Protein AF-A0A520DAY9-F1 (afdb_monomer_lite)

Structure (mmCIF, N/CA/C/O backbone):
data_AF-A0A520DAY9-F1
#
_entry.id   AF-A0A520DAY9-F1
#
loop_
_atom_site.group_PDB
_atom_site.id
_atom_site.type_symbol
_atom_site.label_atom_id
_atom_site.label_alt_id
_atom_site.label_comp_id
_atom_site.label_asym_id
_atom_site.label_entity_id
_atom_site.label_seq_id
_atom_site.pdbx_PDB_ins_code
_atom_site.Cartn_x
_atom_site.Cartn_y
_atom_site.Cartn_z
_atom_site.occupancy
_atom_site.B_iso_or_equiv
_atom_site.auth_seq_id
_atom_site.auth_comp_id
_atom_site.auth_asym_id
_atom_site.auth_atom_id
_atom_site.pdbx_PDB_model_num
ATOM 1 N N . MET A 1 1 ? -43.415 11.742 58.380 1.00 56.59 1 MET A N 1
ATOM 2 C CA . MET A 1 1 ? -43.672 12.167 56.983 1.00 56.59 1 MET A CA 1
ATOM 3 C C . MET A 1 1 ? -42.405 12.418 56.137 1.00 56.59 1 MET A C 1
ATOM 5 O O . MET A 1 1 ? -42.545 12.892 55.024 1.00 56.59 1 MET A O 1
ATOM 9 N N . MET A 1 2 ? -41.185 12.053 56.580 1.00 57.09 2 MET A N 1
ATOM 10 C CA . MET A 1 2 ? -39.926 12.367 55.855 1.00 57.09 2 MET A CA 1
ATOM 11 C C . MET A 1 2 ? -39.175 11.149 55.272 1.00 57.09 2 MET A C 1
ATOM 13 O O . MET A 1 2 ? -38.139 11.316 54.642 1.00 57.09 2 MET A O 1
ATOM 17 N N . ARG A 1 3 ? -39.676 9.915 55.444 1.00 55.44 3 ARG A N 1
ATOM 18 C CA . ARG A 1 3 ? -38.999 8.689 54.956 1.00 55.44 3 ARG A CA 1
ATOM 19 C C . ARG A 1 3 ? -39.193 8.416 53.460 1.00 55.44 3 ARG A C 1
ATOM 21 O O . ARG A 1 3 ? -38.376 7.724 52.867 1.00 55.44 3 ARG A O 1
ATOM 28 N N . ASN A 1 4 ? -40.224 8.994 52.843 1.00 50.34 4 ASN A N 1
ATOM 29 C CA . ASN A 1 4 ? -40.574 8.701 51.449 1.00 50.34 4 ASN A CA 1
ATOM 30 C C . ASN A 1 4 ? -39.834 9.604 50.445 1.00 50.34 4 ASN A C 1
ATOM 32 O O . ASN A 1 4 ? -39.681 9.220 49.293 1.00 50.34 4 ASN A O 1
ATOM 36 N N . GLY A 1 5 ? -39.328 10.768 50.875 1.00 54.31 5 GLY A N 1
ATOM 37 C CA . GLY A 1 5 ? -38.587 11.689 50.001 1.00 54.31 5 GLY A CA 1
ATOM 38 C C . GLY A 1 5 ? -37.198 11.175 49.610 1.00 54.31 5 GLY A C 1
ATOM 39 O O . GLY A 1 5 ? -36.763 11.377 48.481 1.00 54.31 5 GLY A O 1
ATOM 40 N N . LEU A 1 6 ? -36.532 10.443 50.511 1.00 57.25 6 LEU A N 1
ATOM 41 C CA . LEU A 1 6 ? -35.186 9.907 50.274 1.00 57.25 6 LEU A CA 1
ATOM 42 C C . LEU A 1 6 ? -35.190 8.729 49.280 1.00 57.25 6 LEU A C 1
ATOM 44 O O . LEU A 1 6 ? -34.290 8.609 48.454 1.00 57.25 6 LEU A O 1
ATOM 48 N N . ALA A 1 7 ? -36.243 7.903 49.306 1.00 57.09 7 ALA A N 1
ATOM 49 C CA . ALA A 1 7 ? -36.422 6.784 48.376 1.00 57.09 7 ALA A CA 1
ATOM 50 C C . ALA A 1 7 ? -36.721 7.252 46.939 1.00 57.09 7 ALA A C 1
ATOM 52 O O . ALA A 1 7 ? -36.239 6.653 45.979 1.00 57.09 7 ALA A O 1
ATOM 53 N N . ILE A 1 8 ? -37.463 8.355 46.788 1.00 60.19 8 ILE A N 1
ATOM 54 C CA . ILE A 1 8 ? -37.749 8.968 45.481 1.00 60.19 8 ILE A CA 1
ATOM 55 C C . ILE A 1 8 ? -36.471 9.585 44.885 1.00 60.19 8 ILE A C 1
ATOM 57 O O . ILE A 1 8 ? -36.227 9.449 43.687 1.00 60.19 8 ILE A O 1
ATOM 61 N N . LEU A 1 9 ? -35.611 10.183 45.720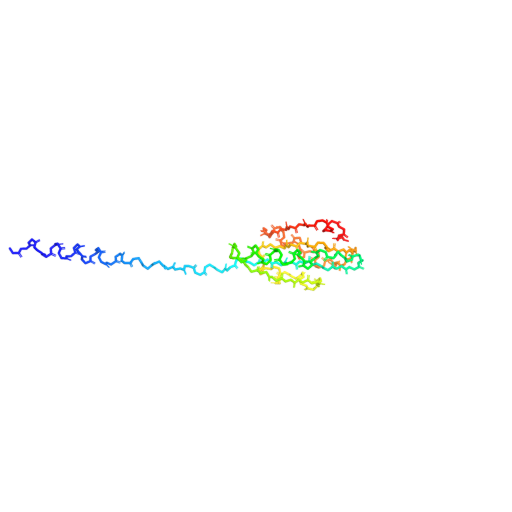 1.00 56.66 9 LEU A N 1
ATOM 62 C CA . LEU A 1 9 ? -34.334 10.763 45.289 1.00 56.66 9 LEU A CA 1
ATOM 63 C C . LEU A 1 9 ? -33.322 9.694 44.823 1.00 56.66 9 LEU A C 1
ATOM 65 O O . LEU A 1 9 ? -32.656 9.884 43.807 1.00 56.66 9 LEU A O 1
ATOM 69 N N . MET A 1 10 ? -33.249 8.542 45.508 1.00 58.78 10 MET A N 1
ATOM 70 C CA . MET A 1 10 ? -32.422 7.401 45.071 1.00 58.78 10 MET A CA 1
ATOM 71 C C . MET A 1 10 ? -32.966 6.737 43.796 1.00 58.78 10 MET A C 1
ATOM 73 O O . MET A 1 10 ? -32.180 6.359 42.929 1.00 58.78 10 MET A O 1
ATOM 77 N N . GLY A 1 11 ? -34.292 6.641 43.640 1.00 58.03 11 GLY A N 1
ATOM 78 C CA . GLY A 1 11 ? -34.923 6.114 42.423 1.00 58.03 11 GLY A CA 1
ATOM 79 C C . GLY A 1 11 ? -34.667 6.978 41.182 1.00 58.03 11 GLY A C 1
ATOM 80 O O . GLY A 1 11 ? -34.429 6.446 40.100 1.00 58.03 11 GLY A O 1
ATOM 81 N N . LEU A 1 12 ? -34.629 8.306 41.343 1.00 57.06 12 LEU A N 1
ATOM 82 C CA . LEU A 1 12 ? -34.302 9.251 40.267 1.00 57.06 12 LEU A CA 1
ATOM 83 C C . LEU A 1 12 ? -32.815 9.220 39.866 1.00 57.06 12 LEU A C 1
ATOM 85 O O . LEU A 1 12 ? -32.516 9.339 38.680 1.00 57.06 12 LEU A O 1
ATOM 89 N N . MET A 1 13 ? -31.884 8.987 40.804 1.00 58.03 13 MET A N 1
ATOM 90 C CA . MET A 1 13 ? -30.458 8.779 40.477 1.00 58.03 13 MET A CA 1
ATOM 91 C C . MET A 1 13 ? -30.195 7.444 39.758 1.00 58.03 13 MET A C 1
ATOM 93 O O . MET A 1 13 ? -29.283 7.357 38.937 1.00 58.03 13 MET A O 1
ATOM 97 N N . LEU A 1 14 ? -31.002 6.411 40.019 1.00 55.31 14 LEU A N 1
ATOM 98 C CA . LEU A 1 14 ? -30.923 5.124 39.316 1.00 55.31 14 LEU A CA 1
ATOM 99 C C . LEU A 1 14 ? -31.439 5.205 37.871 1.00 55.31 14 LEU A C 1
ATOM 101 O O . LEU A 1 14 ? -30.893 4.538 36.997 1.00 55.31 14 LEU A O 1
ATOM 105 N N . LEU A 1 15 ? -32.419 6.070 37.592 1.00 54.34 15 LEU A N 1
ATOM 106 C CA . LEU A 1 15 ? -32.946 6.294 36.238 1.00 54.34 15 LEU A CA 1
ATOM 107 C C . LEU A 1 15 ? -32.050 7.188 35.362 1.00 54.34 15 LEU A C 1
ATOM 109 O O . LEU A 1 15 ? -32.210 7.197 34.144 1.00 54.34 15 LEU A O 1
ATOM 113 N N . PHE A 1 16 ? -31.082 7.899 35.950 1.00 54.88 16 PHE A N 1
ATOM 114 C CA . PHE A 1 16 ? -30.109 8.714 35.207 1.00 54.88 16 PHE A CA 1
ATOM 115 C C . PHE A 1 16 ? -28.893 7.914 34.699 1.00 54.88 16 PHE A C 1
ATOM 117 O O . PHE A 1 16 ? -28.093 8.436 33.931 1.00 54.88 16 PHE A O 1
ATOM 124 N N . ASN A 1 17 ? -28.775 6.634 35.077 1.00 50.25 17 ASN A N 1
ATOM 125 C CA . ASN A 1 17 ? -27.809 5.684 34.509 1.00 50.25 17 ASN A CA 1
ATOM 126 C C . ASN A 1 17 ? -28.393 4.923 33.306 1.00 50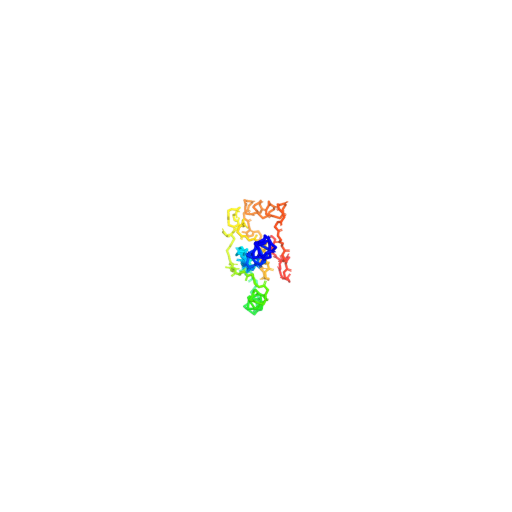.25 17 ASN A C 1
ATOM 128 O O . ASN A 1 17 ? -28.025 3.777 33.050 1.00 50.25 17 ASN A O 1
ATOM 132 N N . LEU A 1 18 ? -29.329 5.533 32.568 1.00 53.12 18 LEU A N 1
ATOM 133 C CA . LEU A 1 18 ? -29.717 5.018 31.262 1.00 53.12 18 LEU A CA 1
ATOM 134 C C . LEU A 1 18 ? -28.519 5.223 30.333 1.00 53.12 18 LEU A C 1
ATOM 136 O O . LEU A 1 18 ? -28.300 6.319 29.822 1.00 53.12 18 LEU A O 1
ATOM 140 N N . SER A 1 19 ? -27.709 4.171 30.216 1.00 61.12 19 SER A N 1
ATOM 141 C CA . SER A 1 19 ? -26.492 4.095 29.423 1.00 61.12 19 SER A CA 1
ATOM 142 C C . SER A 1 19 ? -26.681 4.758 28.065 1.00 61.12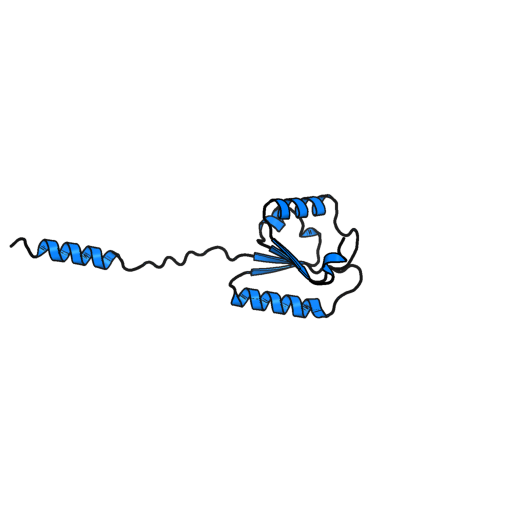 19 SER A C 1
ATOM 144 O O . SER A 1 19 ? -27.239 4.176 27.133 1.00 61.12 19 SER A O 1
ATOM 146 N N . ILE A 1 20 ? -26.165 5.979 27.936 1.00 57.56 20 ILE A N 1
ATOM 147 C CA . ILE A 1 20 ? -25.736 6.478 26.643 1.00 57.56 20 ILE A CA 1
ATOM 148 C C . ILE A 1 20 ? -24.487 5.662 26.335 1.00 57.56 20 ILE A C 1
ATOM 150 O O . ILE A 1 20 ? -23.379 6.024 26.725 1.00 57.56 20 ILE A O 1
ATOM 154 N N . GLU A 1 21 ? -24.678 4.522 25.674 1.00 57.09 21 GLU A N 1
ATOM 155 C CA . GLU A 1 21 ? -23.608 3.855 24.947 1.00 57.09 21 GLU A CA 1
ATOM 156 C C . GLU A 1 21 ? -23.231 4.820 23.817 1.00 57.09 21 GLU A C 1
ATOM 158 O O . GLU A 1 21 ? -23.747 4.759 22.697 1.00 57.09 21 GLU A O 1
ATOM 163 N N . ALA A 1 22 ? -22.414 5.821 24.143 1.00 59.81 22 ALA A N 1
ATOM 164 C CA . ALA A 1 22 ? -21.820 6.692 23.159 1.00 59.81 22 ALA A CA 1
ATOM 165 C C . ALA A 1 22 ? -20.974 5.772 22.287 1.00 59.81 22 ALA A C 1
ATOM 167 O O . ALA A 1 22 ? -19.885 5.351 22.676 1.00 59.81 22 ALA A O 1
ATOM 168 N N . LYS A 1 23 ? -21.518 5.392 21.127 1.00 52.72 23 LYS A N 1
ATOM 169 C CA . LYS A 1 23 ? -20.784 4.685 20.090 1.00 52.72 23 LYS A CA 1
ATOM 170 C C . LYS A 1 23 ? -19.710 5.652 19.617 1.00 52.72 23 LYS A C 1
ATOM 172 O O . LYS A 1 23 ? -19.928 6.410 18.678 1.00 52.72 23 LYS A O 1
ATOM 177 N N . GLU A 1 24 ? -18.590 5.659 20.332 1.00 58.31 24 GLU A N 1
ATOM 178 C CA . GLU A 1 24 ? -17.349 6.325 19.974 1.00 58.31 24 GLU A CA 1
ATOM 179 C C . GLU A 1 24 ? -17.110 5.995 18.504 1.00 58.31 24 GLU A C 1
ATOM 181 O O . GLU A 1 24 ? -16.790 4.858 18.139 1.00 58.31 24 GLU A O 1
ATOM 186 N N . THR A 1 25 ? -17.349 6.968 17.627 1.00 56.97 25 THR A N 1
ATOM 187 C CA . THR A 1 25 ? -17.026 6.851 16.212 1.00 56.97 25 THR A CA 1
ATOM 188 C C . THR A 1 25 ? -15.516 6.970 16.102 1.00 56.97 25 THR A C 1
ATOM 190 O O . THR A 1 25 ? -14.993 7.969 15.608 1.00 56.97 25 THR A O 1
ATOM 193 N N . ARG A 1 26 ? -14.789 5.964 16.605 1.00 64.00 26 ARG A N 1
ATOM 194 C CA . ARG A 1 26 ? -13.364 5.840 16.341 1.00 64.00 26 ARG A CA 1
ATOM 195 C C . ARG A 1 26 ? -13.219 5.796 14.833 1.00 64.00 26 ARG A C 1
ATOM 197 O O . ARG A 1 26 ? -13.785 4.922 14.173 1.00 64.00 26 ARG A O 1
ATOM 204 N N . LYS A 1 27 ? -12.502 6.784 14.295 1.00 72.38 27 LYS A N 1
ATOM 205 C CA . LYS A 1 27 ? -12.169 6.852 12.876 1.00 72.38 27 LYS A CA 1
ATOM 206 C C . LYS A 1 27 ? -11.616 5.487 12.468 1.00 72.38 27 LYS A C 1
ATOM 208 O O . LYS A 1 27 ? -10.690 4.989 13.114 1.00 72.38 27 LYS A O 1
ATOM 213 N N . LYS A 1 28 ? -12.227 4.859 11.459 1.00 81.94 28 LYS A N 1
ATOM 214 C CA . LYS A 1 28 ? -11.805 3.529 11.013 1.00 81.94 28 LYS A CA 1
ATOM 215 C C . LYS A 1 28 ? -10.329 3.590 10.633 1.00 81.94 28 LYS A C 1
ATOM 217 O O . LYS A 1 28 ? -9.880 4.559 10.017 1.00 81.94 28 LYS A O 1
ATOM 222 N N . SER A 1 29 ? -9.571 2.569 11.027 1.00 92.00 29 SER A N 1
ATOM 223 C CA . SER A 1 29 ? -8.190 2.443 10.560 1.00 92.00 29 SER A CA 1
ATOM 224 C C . SER A 1 29 ? -8.204 2.318 9.040 1.00 92.00 29 SER A C 1
ATOM 226 O O . SER A 1 29 ? -9.097 1.679 8.492 1.00 92.00 29 SER A O 1
ATOM 228 N N . LYS A 1 30 ? -7.241 2.933 8.357 1.00 97.62 30 LYS A N 1
ATOM 229 C CA . LYS A 1 30 ? -7.142 2.890 6.895 1.00 97.62 30 LYS A CA 1
ATOM 230 C C . LYS A 1 30 ? -5.821 2.270 6.477 1.00 97.62 30 LYS A C 1
ATOM 232 O O . LYS A 1 30 ? -4.794 2.562 7.092 1.00 97.62 30 LYS A O 1
ATOM 237 N N . VAL A 1 31 ? -5.835 1.443 5.440 1.00 98.56 31 VAL A N 1
ATOM 238 C CA . VAL A 1 31 ? -4.629 0.856 4.844 1.00 98.56 31 VAL A CA 1
ATOM 239 C C . VAL A 1 31 ? -4.499 1.256 3.380 1.00 98.56 31 VAL A C 1
ATOM 241 O O . VAL A 1 31 ? -5.505 1.471 2.701 1.00 98.56 31 VAL A O 1
ATOM 244 N N . LEU A 1 32 ? -3.259 1.349 2.901 1.00 98.81 32 LEU A N 1
ATOM 245 C CA . LEU A 1 32 ? -2.950 1.551 1.486 1.00 98.81 32 LEU A CA 1
ATOM 246 C C . LEU A 1 32 ? -2.362 0.265 0.915 1.00 98.81 32 LEU A C 1
ATOM 248 O O . LEU A 1 32 ? -1.277 -0.144 1.321 1.00 98.81 32 LEU A O 1
ATOM 252 N N . VAL A 1 33 ? -3.049 -0.349 -0.043 1.00 98.81 33 VAL A N 1
ATOM 253 C CA . VAL A 1 33 ? -2.518 -1.468 -0.827 1.00 98.81 33 VAL A CA 1
ATOM 254 C C . VAL A 1 33 ? -1.798 -0.906 -2.045 1.00 98.81 33 VAL A C 1
ATOM 256 O O . VAL A 1 33 ? -2.415 -0.285 -2.908 1.00 98.81 33 VAL A O 1
ATOM 259 N N . PHE A 1 34 ? -0.491 -1.116 -2.109 1.00 98.56 34 PHE A N 1
ATOM 260 C CA . PHE A 1 34 ? 0.361 -0.701 -3.208 1.00 98.56 34 PHE A CA 1
ATOM 261 C C . PHE A 1 34 ? 0.755 -1.904 -4.070 1.00 98.56 34 PHE A C 1
ATOM 263 O O . PHE A 1 34 ? 1.278 -2.889 -3.547 1.00 98.56 34 PHE A O 1
ATOM 270 N N . SER A 1 35 ? 0.504 -1.826 -5.378 1.00 98.38 35 SER A N 1
ATOM 271 C CA . SER A 1 35 ? 0.704 -2.949 -6.310 1.00 98.38 35 SER A CA 1
ATOM 272 C C . SER A 1 35 ? 1.265 -2.531 -7.673 1.00 98.38 35 SER A C 1
ATOM 274 O O . SER A 1 35 ? 0.975 -3.173 -8.681 1.00 98.38 35 SER A O 1
ATOM 276 N N . LEU A 1 36 ? 2.047 -1.444 -7.733 1.00 97.56 36 LEU A N 1
ATOM 277 C CA . LEU A 1 36 ? 2.703 -1.033 -8.978 1.00 97.56 36 LEU A CA 1
ATOM 278 C C . LEU A 1 36 ? 3.669 -2.116 -9.463 1.00 97.56 36 LEU A C 1
ATOM 280 O O . LEU A 1 36 ? 4.524 -2.584 -8.716 1.00 97.56 36 LEU A O 1
ATOM 284 N N . THR A 1 37 ? 3.588 -2.436 -10.746 1.00 96.88 37 THR A N 1
ATOM 285 C CA . THR A 1 37 ? 4.524 -3.328 -11.426 1.00 96.88 37 THR A CA 1
ATOM 286 C C . THR A 1 37 ? 5.118 -2.624 -12.637 1.00 96.88 37 THR A C 1
ATOM 288 O O . THR A 1 37 ? 4.370 -2.206 -13.521 1.00 96.88 37 THR A O 1
ATOM 291 N N . THR A 1 38 ? 6.441 -2.518 -12.714 1.00 94.25 38 THR A N 1
ATOM 292 C CA . THR A 1 38 ? 7.159 -2.045 -13.911 1.00 94.25 38 THR A CA 1
ATOM 293 C C . THR A 1 38 ? 7.829 -3.185 -14.684 1.00 94.25 38 THR A C 1
ATOM 295 O O . THR A 1 38 ? 8.392 -2.948 -15.750 1.00 94.25 38 THR A O 1
ATOM 298 N N . SER A 1 39 ? 7.738 -4.425 -14.185 1.00 88.62 39 SER A N 1
ATOM 299 C CA . SER A 1 39 ? 8.194 -5.638 -14.870 1.00 88.62 39 SER A CA 1
ATOM 300 C C . SER A 1 39 ? 7.083 -6.698 -14.950 1.00 88.62 39 SER A C 1
ATOM 302 O O . SER A 1 39 ? 6.163 -6.573 -15.756 1.00 88.62 39 SER A O 1
ATOM 304 N N . PHE A 1 40 ? 7.139 -7.754 -14.136 1.00 93.44 40 PHE A N 1
ATOM 305 C CA . PHE A 1 40 ? 6.173 -8.848 -14.168 1.00 93.44 40 PHE A CA 1
ATOM 306 C C . PHE A 1 40 ? 4.892 -8.499 -13.400 1.00 93.44 40 PHE A C 1
ATOM 308 O O . PHE A 1 40 ? 4.943 -8.091 -12.236 1.00 93.44 40 PHE A O 1
ATOM 315 N N . ARG A 1 41 ? 3.730 -8.721 -14.032 1.00 97.19 41 ARG A N 1
ATOM 316 C CA . ARG A 1 41 ? 2.414 -8.539 -13.408 1.00 97.19 41 ARG A CA 1
ATOM 317 C C . ARG A 1 41 ? 1.857 -9.867 -12.907 1.00 97.19 41 ARG A C 1
ATOM 319 O O . ARG A 1 41 ? 1.389 -10.701 -13.681 1.00 97.19 41 ARG A O 1
ATOM 326 N N . HIS A 1 42 ? 1.813 -10.016 -11.589 1.00 97.38 42 HIS A N 1
ATOM 327 C CA . HIS A 1 42 ? 1.177 -11.158 -10.942 1.00 97.38 42 HIS A CA 1
ATOM 328 C C . HIS A 1 42 ? -0.342 -11.131 -11.169 1.00 97.38 42 HIS A C 1
ATOM 330 O O . HIS A 1 42 ? -1.007 -10.145 -10.841 1.00 97.38 42 HIS A O 1
ATOM 336 N N . LYS A 1 43 ? -0.914 -12.225 -11.694 1.00 97.44 43 LYS A N 1
ATOM 337 C CA . LYS A 1 43 ? -2.374 -12.352 -11.902 1.00 97.44 43 LYS A CA 1
ATOM 338 C C . LYS A 1 43 ? -3.162 -12.268 -10.586 1.00 97.44 43 LYS A C 1
ATOM 340 O O . LYS A 1 43 ? -4.273 -11.755 -10.572 1.00 97.44 43 LYS A O 1
ATOM 345 N N . SER A 1 44 ? -2.544 -12.689 -9.481 1.00 98.12 44 SER A N 1
ATOM 346 C CA . SER A 1 44 ? -3.139 -12.753 -8.142 1.00 98.12 44 SER A CA 1
ATOM 347 C C . SER A 1 44 ? -3.359 -11.402 -7.455 1.00 98.12 44 SER A C 1
ATOM 349 O O . SER A 1 44 ? -3.982 -11.370 -6.401 1.00 98.12 44 SER A O 1
ATOM 351 N N . ILE A 1 45 ? -2.873 -10.276 -7.994 1.00 98.44 45 ILE A N 1
ATOM 352 C CA . ILE A 1 45 ? -3.043 -8.966 -7.330 1.00 98.44 45 ILE A CA 1
ATOM 353 C C . ILE A 1 45 ? -4.524 -8.600 -7.182 1.00 98.44 45 ILE A C 1
ATOM 355 O O . ILE A 1 45 ? -4.917 -8.119 -6.125 1.00 98.44 45 ILE A O 1
ATOM 359 N N . ASN A 1 46 ? -5.360 -8.853 -8.196 1.00 98.31 46 ASN A N 1
ATOM 360 C CA . ASN A 1 46 ? -6.787 -8.520 -8.108 1.00 98.31 46 ASN A CA 1
ATOM 361 C C . ASN A 1 46 ? -7.480 -9.357 -7.021 1.00 98.31 46 ASN A C 1
ATOM 363 O O . ASN A 1 46 ? -8.219 -8.809 -6.202 1.00 98.31 46 ASN A O 1
ATOM 367 N N . ASP A 1 47 ? -7.166 -10.652 -6.959 1.00 98.62 47 ASP A N 1
ATOM 368 C CA . ASP A 1 47 ? -7.683 -11.559 -5.930 1.00 98.62 47 ASP A CA 1
ATOM 369 C C . ASP A 1 47 ? -7.166 -11.182 -4.534 1.00 98.62 47 ASP A C 1
ATOM 371 O O . ASP A 1 47 ? -7.913 -11.212 -3.558 1.00 98.62 47 ASP A O 1
ATOM 375 N N . GLY A 1 48 ? -5.906 -10.751 -4.435 1.00 98.62 48 GLY A N 1
ATOM 376 C CA . GLY A 1 48 ? -5.308 -10.252 -3.200 1.00 98.62 48 GLY A CA 1
ATOM 377 C C . GLY A 1 48 ? -5.980 -8.971 -2.700 1.00 98.62 48 GLY A C 1
ATOM 378 O O . GLY A 1 48 ? -6.317 -8.879 -1.521 1.00 98.62 48 GLY A O 1
ATOM 379 N N . ILE A 1 49 ? -6.256 -8.005 -3.584 1.00 98.75 49 ILE A N 1
ATOM 380 C CA . ILE A 1 49 ? -7.018 -6.792 -3.240 1.00 98.75 49 ILE A CA 1
ATOM 381 C C . ILE A 1 49 ? -8.421 -7.170 -2.755 1.00 98.75 49 ILE A C 1
ATOM 383 O O . ILE A 1 49 ? -8.885 -6.632 -1.747 1.00 98.75 49 ILE A O 1
ATOM 387 N N . TYR A 1 50 ? -9.094 -8.095 -3.444 1.00 98.62 50 TYR A N 1
ATOM 388 C CA . TYR A 1 50 ? -10.408 -8.586 -3.032 1.00 98.62 50 TYR A CA 1
ATOM 389 C C . TYR A 1 50 ? -10.362 -9.220 -1.634 1.00 98.62 50 TYR A C 1
ATOM 391 O O . TYR A 1 50 ? -11.166 -8.863 -0.771 1.00 98.62 50 TYR A O 1
ATOM 399 N N . ALA A 1 51 ? -9.383 -10.088 -1.373 1.00 98.69 51 ALA A N 1
ATOM 400 C CA . ALA A 1 51 ? -9.197 -10.718 -0.071 1.00 98.69 51 ALA A CA 1
ATOM 401 C C . ALA A 1 51 ? -8.945 -9.683 1.041 1.00 98.69 51 ALA A C 1
ATOM 403 O O . ALA A 1 51 ? -9.579 -9.745 2.093 1.00 98.69 51 ALA A O 1
ATOM 404 N N . ILE A 1 52 ? -8.091 -8.683 0.797 1.00 98.69 52 ILE A N 1
ATOM 405 C CA . ILE A 1 52 ? -7.815 -7.606 1.762 1.00 98.69 52 ILE A CA 1
ATOM 406 C C . ILE A 1 52 ? -9.076 -6.773 2.035 1.00 98.69 52 ILE A C 1
ATOM 408 O O . ILE A 1 52 ? -9.357 -6.453 3.187 1.00 98.69 52 ILE A O 1
ATOM 412 N N . ARG A 1 53 ? -9.880 -6.452 1.013 1.00 98.62 53 ARG A N 1
ATOM 413 C CA . ARG A 1 53 ? -11.161 -5.739 1.187 1.00 98.62 53 ARG A CA 1
ATOM 414 C C . ARG A 1 53 ? -12.189 -6.551 1.974 1.00 98.62 53 ARG A C 1
ATOM 416 O O . ARG A 1 53 ? -12.938 -5.982 2.770 1.00 98.62 53 ARG A O 1
ATOM 423 N N . LYS A 1 54 ? -12.219 -7.872 1.783 1.00 98.56 54 LYS A N 1
ATOM 424 C CA . LYS A 1 54 ? -13.053 -8.770 2.587 1.00 98.56 54 LYS A CA 1
ATOM 425 C C . LYS A 1 54 ? -12.634 -8.721 4.061 1.00 98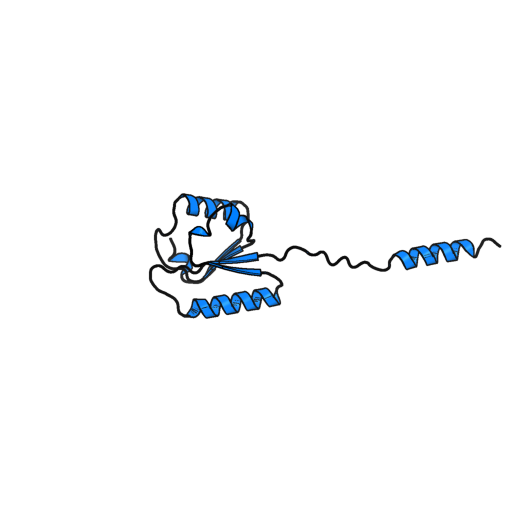.56 54 LYS A C 1
ATOM 427 O O . LYS A 1 54 ? -13.474 -8.430 4.909 1.00 98.56 54 LYS A O 1
ATOM 432 N N . LEU A 1 55 ? -11.336 -8.863 4.344 1.00 97.94 55 LEU A N 1
ATOM 433 C CA . LEU A 1 55 ? -10.789 -8.709 5.699 1.00 97.94 55 LEU A CA 1
ATOM 434 C C . LEU A 1 55 ? -11.115 -7.334 6.297 1.00 97.94 55 LEU A C 1
ATOM 436 O O . LEU A 1 55 ? -11.443 -7.243 7.477 1.00 97.94 55 LEU A O 1
ATOM 440 N N . ALA A 1 56 ? -11.071 -6.275 5.488 1.00 97.31 56 ALA A N 1
ATOM 441 C CA . ALA A 1 56 ? -11.405 -4.915 5.905 1.00 97.31 56 ALA A CA 1
ATOM 442 C C . ALA A 1 56 ? -12.843 -4.778 6.395 1.00 97.31 56 ALA A C 1
ATOM 444 O O . ALA A 1 56 ? -13.103 -4.143 7.417 1.00 97.31 56 ALA A O 1
ATOM 445 N N . THR A 1 57 ? -13.766 -5.430 5.693 1.00 96.19 57 THR A N 1
ATOM 446 C CA . THR A 1 57 ? -15.183 -5.457 6.051 1.00 96.19 57 THR A CA 1
ATOM 447 C C . THR A 1 57 ? -15.397 -6.236 7.349 1.00 96.19 57 THR A C 1
ATOM 449 O O . THR A 1 57 ? -16.076 -5.748 8.248 1.00 96.19 57 THR A O 1
ATOM 452 N N . GLU A 1 58 ? -14.766 -7.405 7.478 1.00 97.56 58 GLU A N 1
ATOM 453 C CA . GLU A 1 58 ? -14.858 -8.272 8.662 1.00 97.56 58 GLU A CA 1
ATOM 454 C C . GLU A 1 58 ? -14.227 -7.639 9.916 1.00 97.56 58 GLU A C 1
ATOM 456 O O . GLU A 1 58 ? -14.698 -7.871 11.025 1.00 97.56 58 GLU A O 1
ATOM 461 N N . ASN A 1 59 ? -13.197 -6.802 9.747 1.00 95.81 59 ASN A N 1
ATOM 462 C CA . ASN A 1 59 ? -12.410 -6.223 10.844 1.00 95.81 59 ASN A CA 1
ATOM 463 C C . ASN A 1 59 ? -12.559 -4.694 10.979 1.00 95.81 59 ASN A C 1
ATOM 465 O O . ASN A 1 59 ? -11.797 -4.052 11.701 1.00 95.81 59 ASN A O 1
ATOM 469 N N . ASN A 1 60 ? -13.546 -4.098 10.304 1.00 94.75 60 ASN A N 1
ATOM 470 C CA . ASN A 1 60 ? -13.904 -2.679 10.394 1.00 94.75 60 ASN A CA 1
ATOM 471 C C . ASN A 1 60 ? -12.750 -1.685 10.107 1.00 94.75 60 ASN A C 1
ATOM 473 O O . ASN A 1 60 ? -12.568 -0.696 10.826 1.00 94.75 60 ASN A O 1
ATOM 477 N N . PHE A 1 61 ? -12.004 -1.913 9.025 1.00 96.88 61 PHE A N 1
ATOM 478 C CA . PHE A 1 61 ? -11.024 -0.963 8.488 1.00 96.88 61 PHE A CA 1
ATOM 479 C C . PHE A 1 61 ? -11.327 -0.601 7.025 1.00 96.88 61 PHE A C 1
ATOM 481 O O . PHE A 1 61 ? -12.175 -1.206 6.375 1.00 96.88 61 PHE A O 1
ATOM 488 N N . GLU A 1 62 ? -10.673 0.437 6.517 1.00 98.12 62 GLU A N 1
ATOM 489 C CA . GLU A 1 62 ? -10.832 0.946 5.153 1.00 98.12 62 GLU A CA 1
ATOM 490 C C . GLU A 1 62 ? -9.604 0.621 4.297 1.00 98.12 62 GLU A C 1
ATOM 492 O O . GLU A 1 62 ? -8.482 0.572 4.801 1.00 98.12 62 GLU A O 1
ATOM 497 N N . VAL A 1 63 ? -9.809 0.433 2.991 1.00 98.56 63 VAL A N 1
ATOM 498 C CA . VAL A 1 63 ? -8.752 0.066 2.038 1.00 98.56 63 VAL A CA 1
ATOM 499 C C . VAL A 1 63 ? -8.753 1.039 0.871 1.00 98.56 63 VAL A C 1
ATOM 501 O O . VAL A 1 63 ? -9.716 1.075 0.107 1.00 98.56 63 VAL A O 1
ATOM 504 N N . ASP A 1 64 ? -7.636 1.735 0.685 1.00 98.69 64 ASP A N 1
ATOM 505 C CA . ASP A 1 64 ? -7.308 2.374 -0.587 1.00 98.69 64 ASP A CA 1
ATOM 506 C C . ASP A 1 64 ? -6.313 1.501 -1.357 1.00 98.69 64 ASP A C 1
ATOM 508 O O . ASP A 1 64 ? -5.538 0.742 -0.773 1.00 98.69 64 ASP A O 1
ATOM 512 N N . THR A 1 65 ? -6.321 1.617 -2.682 1.00 98.75 65 THR A N 1
ATOM 513 C CA . THR A 1 65 ? -5.381 0.926 -3.572 1.00 98.75 65 THR A CA 1
ATOM 514 C C . THR A 1 65 ? -4.639 1.947 -4.420 1.00 98.75 65 THR A C 1
ATOM 516 O O . THR A 1 65 ? -5.255 2.901 -4.896 1.00 98.75 65 THR A O 1
ATOM 519 N N . SER A 1 66 ? -3.349 1.740 -4.659 1.00 98.50 66 SER A N 1
ATOM 520 C CA . SER A 1 66 ? -2.554 2.578 -5.553 1.00 98.50 66 SER A CA 1
ATOM 521 C C . SER A 1 66 ? -1.549 1.747 -6.340 1.00 98.50 66 SER A C 1
ATOM 523 O O . SER A 1 66 ? -0.900 0.850 -5.811 1.00 98.50 66 SER A O 1
ATOM 525 N N . GLU A 1 67 ? -1.376 2.099 -7.606 1.00 98.06 67 GLU A N 1
ATOM 526 C CA . GLU A 1 67 ? -0.280 1.622 -8.450 1.00 98.06 67 GLU A CA 1
ATOM 527 C C . GLU A 1 67 ? 0.653 2.794 -8.811 1.00 98.06 67 GLU A C 1
ATOM 529 O O . GLU A 1 67 ? 1.320 2.771 -9.833 1.00 98.06 67 GLU A O 1
ATOM 534 N N . SER A 1 68 ? 0.706 3.857 -7.996 1.00 97.56 68 SER A N 1
ATOM 535 C CA . SER A 1 68 ? 1.524 5.043 -8.276 1.00 97.56 68 SER A CA 1
ATOM 536 C C . SER A 1 68 ? 2.435 5.416 -7.113 1.00 97.56 68 SER A C 1
ATOM 538 O O . SER A 1 68 ? 1.980 5.646 -5.988 1.00 97.56 68 SER A O 1
ATOM 540 N N . VAL A 1 69 ? 3.730 5.581 -7.402 1.00 96.88 69 VAL A N 1
ATOM 541 C CA . VAL A 1 69 ? 4.713 6.084 -6.427 1.00 96.88 69 VAL A CA 1
ATOM 542 C C . VAL A 1 69 ? 4.414 7.515 -5.966 1.00 96.88 69 VAL A C 1
ATOM 544 O O . VAL A 1 69 ? 4.850 7.914 -4.890 1.00 96.88 69 VAL A O 1
ATOM 547 N N . ALA A 1 70 ? 3.589 8.275 -6.699 1.00 97.56 70 ALA A N 1
ATOM 548 C CA . ALA A 1 70 ? 3.123 9.596 -6.268 1.00 97.56 70 ALA A CA 1
ATOM 549 C C . ALA A 1 70 ? 2.300 9.549 -4.965 1.00 97.56 70 ALA A C 1
ATOM 551 O O . ALA A 1 70 ? 2.130 10.568 -4.306 1.00 97.56 70 ALA A O 1
ATOM 552 N N . SER A 1 71 ? 1.820 8.368 -4.556 1.00 97.94 71 SER A N 1
ATOM 553 C CA . SER A 1 71 ? 1.175 8.173 -3.251 1.00 97.94 71 SER A CA 1
ATOM 554 C C . SER A 1 71 ? 2.142 8.253 -2.060 1.00 97.94 71 SER A C 1
ATOM 556 O O . SER A 1 71 ? 1.677 8.374 -0.927 1.00 97.94 71 SER A O 1
ATOM 558 N N . PHE A 1 72 ? 3.458 8.197 -2.281 1.00 97.94 72 PHE A N 1
ATOM 559 C CA . PHE A 1 72 ? 4.477 8.168 -1.227 1.00 97.94 72 PHE A CA 1
ATOM 560 C C . PHE A 1 72 ? 4.970 9.574 -0.872 1.00 97.94 72 PHE A C 1
ATOM 562 O O . PHE A 1 72 ? 6.159 9.877 -0.948 1.00 97.94 72 PHE A O 1
ATOM 569 N N . THR A 1 73 ? 4.030 10.430 -0.471 1.00 98.38 73 THR A N 1
ATOM 570 C CA . THR A 1 73 ? 4.318 11.709 0.192 1.00 98.38 73 THR A CA 1
ATOM 571 C C . THR A 1 73 ? 3.973 11.611 1.671 1.00 98.38 73 THR A C 1
ATOM 573 O O . THR A 1 73 ? 3.071 10.863 2.057 1.00 98.38 73 THR A O 1
ATOM 576 N N . LYS A 1 74 ? 4.649 12.391 2.513 1.00 97.88 74 LYS A N 1
ATOM 577 C CA . LYS A 1 74 ? 4.392 12.437 3.957 1.00 97.88 74 LYS A CA 1
ATOM 578 C C . LYS A 1 74 ? 2.917 12.694 4.282 1.00 97.88 74 LYS A C 1
ATOM 580 O O . LYS A 1 74 ? 2.328 11.995 5.106 1.00 97.88 74 LYS A O 1
ATOM 585 N N . GLU A 1 75 ? 2.304 13.653 3.594 1.00 98.06 75 GLU A N 1
ATOM 586 C CA . GLU A 1 75 ? 0.909 14.051 3.790 1.00 98.06 75 GLU A CA 1
ATOM 587 C C . GLU A 1 75 ? -0.035 12.901 3.454 1.00 98.06 75 GLU A C 1
ATOM 589 O O . GLU A 1 75 ? -0.978 12.628 4.198 1.00 98.06 75 GLU A O 1
ATOM 594 N N . ASN A 1 76 ? 0.216 12.191 2.352 1.00 98.44 76 ASN A N 1
ATOM 595 C CA . ASN A 1 76 ? -0.638 11.084 1.966 1.00 98.44 76 ASN A CA 1
ATOM 596 C C . ASN A 1 76 ? -0.445 9.866 2.878 1.00 98.44 76 ASN A C 1
ATOM 598 O O . ASN A 1 76 ? -1.437 9.301 3.334 1.00 98.44 76 ASN A O 1
ATOM 602 N N . LEU A 1 77 ? 0.801 9.500 3.198 1.00 98.44 77 LEU A N 1
ATOM 603 C CA . LEU A 1 77 ? 1.104 8.355 4.062 1.00 98.44 77 LEU A CA 1
ATOM 604 C C . LEU A 1 77 ? 0.550 8.528 5.487 1.00 98.44 77 LEU A C 1
ATOM 606 O O . LEU A 1 77 ? 0.119 7.547 6.088 1.00 98.44 77 LEU A O 1
ATOM 610 N N . SER A 1 78 ? 0.454 9.765 5.993 1.00 97.19 78 SER A N 1
ATOM 611 C CA . SER A 1 78 ? -0.124 10.074 7.315 1.00 97.19 78 SER A CA 1
ATOM 612 C C . SER A 1 78 ? -1.582 9.621 7.502 1.00 97.19 78 SER A C 1
ATOM 614 O O . SER A 1 78 ? -2.057 9.490 8.630 1.00 97.19 78 SER A O 1
ATOM 616 N N . LYS A 1 79 ? -2.304 9.357 6.405 1.00 97.88 79 LYS A N 1
ATOM 617 C CA . LYS A 1 79 ? -3.699 8.898 6.430 1.00 97.88 79 LYS A CA 1
ATOM 618 C C . LYS A 1 79 ? -3.828 7.415 6.783 1.00 97.88 79 LYS A C 1
ATOM 620 O O . LYS A 1 79 ? -4.923 6.987 7.148 1.00 97.88 79 LYS A O 1
ATOM 625 N N . TYR A 1 80 ? -2.753 6.637 6.642 1.00 98.44 80 TYR A N 1
ATOM 626 C CA . TYR A 1 80 ? -2.801 5.179 6.687 1.00 98.44 80 TYR A CA 1
ATOM 627 C C . TYR A 1 80 ? -2.087 4.621 7.910 1.00 98.44 80 TYR A C 1
ATOM 629 O O . TYR A 1 80 ? -0.938 4.945 8.200 1.00 98.44 80 TYR A O 1
ATOM 637 N N . LYS A 1 81 ? -2.742 3.684 8.592 1.00 97.94 81 LYS A N 1
ATOM 638 C CA . LYS A 1 81 ? -2.139 2.948 9.701 1.00 97.94 81 LYS A CA 1
ATOM 639 C C . LYS A 1 81 ? -1.144 1.891 9.220 1.00 97.94 81 LYS A C 1
ATOM 641 O O . LYS A 1 81 ? -0.192 1.583 9.935 1.00 97.94 81 LYS A O 1
ATOM 646 N N . THR A 1 82 ? -1.354 1.341 8.024 1.00 98.44 82 THR A N 1
ATOM 647 C CA . THR A 1 82 ? -0.480 0.319 7.434 1.00 98.44 82 THR A CA 1
ATOM 648 C C . THR A 1 82 ? -0.421 0.449 5.916 1.00 98.44 82 THR A C 1
ATOM 650 O O . THR A 1 82 ? -1.443 0.684 5.267 1.00 98.44 82 THR A O 1
ATOM 653 N N . LEU A 1 83 ? 0.770 0.264 5.354 1.00 98.62 83 LEU A N 1
ATOM 654 C CA . LEU A 1 83 ? 0.994 0.076 3.924 1.00 98.62 83 LEU A CA 1
ATOM 655 C C . LEU A 1 83 ? 1.140 -1.421 3.639 1.00 98.62 83 LEU A C 1
ATOM 657 O O . LEU A 1 83 ? 1.853 -2.126 4.352 1.00 98.62 83 LEU A O 1
ATOM 661 N N . ILE A 1 84 ? 0.476 -1.906 2.595 1.00 98.69 84 ILE A N 1
ATOM 662 C CA . ILE A 1 84 ? 0.535 -3.298 2.150 1.00 98.69 84 ILE A CA 1
ATOM 663 C C . ILE A 1 84 ? 1.120 -3.316 0.744 1.00 98.69 84 ILE A C 1
ATOM 665 O O . ILE A 1 84 ? 0.483 -2.863 -0.199 1.00 98.69 84 ILE A O 1
ATOM 669 N N . PHE A 1 85 ? 2.325 -3.846 0.596 1.00 98.44 85 PHE A N 1
ATOM 670 C CA . PHE A 1 85 ? 2.983 -4.028 -0.690 1.00 98.44 85 PHE A CA 1
ATOM 671 C C . PHE A 1 85 ? 2.547 -5.386 -1.243 1.00 98.44 85 PHE A C 1
ATOM 673 O O . PHE A 1 85 ? 3.056 -6.430 -0.833 1.00 98.44 85 PHE A O 1
ATOM 680 N N . LEU A 1 86 ? 1.559 -5.374 -2.139 1.00 98.62 86 LEU A N 1
ATOM 681 C CA . LEU A 1 86 ? 0.963 -6.571 -2.724 1.00 98.62 86 LEU A CA 1
ATOM 682 C C . LEU A 1 86 ? 1.570 -6.853 -4.099 1.00 98.62 86 LEU A C 1
ATOM 684 O O . LEU A 1 86 ? 1.115 -6.314 -5.107 1.00 98.62 86 LEU A O 1
ATOM 688 N N . ASN A 1 87 ? 2.578 -7.726 -4.127 1.00 97.44 87 ASN A N 1
ATOM 689 C CA . ASN A 1 87 ? 3.279 -8.136 -5.344 1.00 97.44 87 ASN A CA 1
ATOM 690 C C . ASN A 1 87 ? 3.749 -6.990 -6.270 1.00 97.44 87 ASN A C 1
ATOM 692 O O . ASN A 1 87 ? 3.653 -7.158 -7.494 1.00 97.44 87 ASN A O 1
ATOM 696 N N . PRO A 1 88 ? 4.217 -5.833 -5.755 1.00 97.06 88 PRO A N 1
ATOM 697 C CA . PRO A 1 88 ? 4.794 -4.834 -6.636 1.00 97.06 88 PRO A CA 1
ATOM 698 C C . PRO A 1 88 ? 6.079 -5.394 -7.260 1.00 97.06 88 PRO A C 1
ATOM 700 O O . PRO A 1 88 ? 6.731 -6.249 -6.6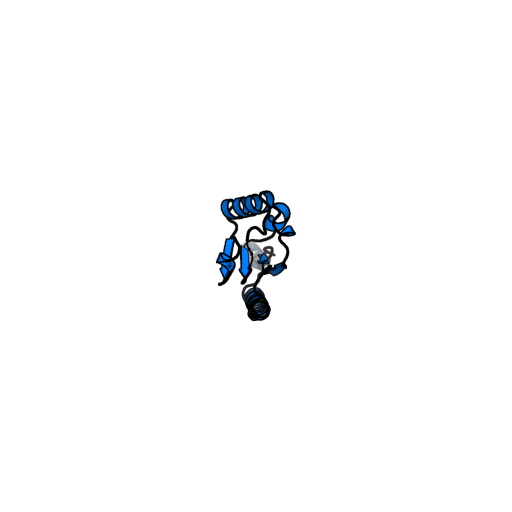72 1.00 97.06 88 PRO A O 1
ATOM 703 N N . THR A 1 89 ? 6.442 -4.945 -8.456 1.00 95.94 89 THR A N 1
ATOM 704 C CA . THR A 1 89 ? 7.678 -5.378 -9.135 1.00 95.94 89 THR A CA 1
ATOM 705 C C . THR A 1 89 ? 8.353 -4.203 -9.826 1.00 95.94 89 THR A C 1
ATOM 707 O O . THR A 1 89 ? 7.673 -3.295 -10.307 1.00 95.94 89 THR A O 1
ATOM 710 N N . GLY A 1 90 ? 9.686 -4.195 -9.867 1.00 91.81 90 GLY A N 1
ATOM 711 C CA . GLY A 1 90 ? 10.460 -3.118 -10.487 1.00 91.81 90 GLY A CA 1
ATOM 712 C C . GLY A 1 90 ? 11.622 -2.654 -9.624 1.00 91.81 90 GLY A C 1
ATOM 713 O O . GLY A 1 90 ? 11.581 -2.807 -8.415 1.00 91.81 90 GLY A O 1
ATOM 714 N N . SER A 1 91 ? 12.641 -2.040 -10.223 1.00 88.50 91 SER A N 1
ATOM 715 C CA . SER A 1 91 ? 13.773 -1.497 -9.462 1.00 88.50 91 SER A CA 1
ATOM 716 C C . SER A 1 91 ? 13.964 -0.002 -9.699 1.00 88.50 91 SER A C 1
ATOM 718 O O . SER A 1 91 ? 13.659 0.501 -10.781 1.00 88.50 91 SER A O 1
ATOM 720 N N . ASN A 1 92 ? 14.451 0.706 -8.675 1.00 87.00 92 ASN A N 1
ATOM 721 C CA . ASN A 1 92 ? 14.715 2.142 -8.658 1.00 87.00 92 ASN A CA 1
ATOM 722 C C . ASN A 1 92 ? 13.504 2.989 -9.081 1.00 87.00 92 ASN A C 1
ATOM 724 O O . ASN A 1 92 ? 13.643 4.026 -9.727 1.00 87.00 92 ASN A O 1
ATOM 728 N N . VAL A 1 93 ? 12.300 2.547 -8.707 1.00 90.69 93 VAL A N 1
ATOM 729 C CA . VAL A 1 93 ? 11.044 3.221 -9.075 1.00 90.69 93 VAL A CA 1
ATOM 730 C C . VAL A 1 93 ? 10.782 4.448 -8.192 1.00 90.69 93 VAL A C 1
ATOM 732 O O . VAL A 1 93 ? 10.151 5.410 -8.627 1.00 90.69 93 VAL A O 1
ATOM 735 N N . PHE A 1 94 ? 11.272 4.432 -6.949 1.00 94.69 94 PHE A N 1
ATOM 736 C CA . PHE A 1 94 ? 11.145 5.557 -6.029 1.00 94.69 94 PHE A CA 1
ATOM 737 C C . PHE A 1 94 ? 12.229 6.612 -6.239 1.00 94.69 94 PHE A C 1
ATOM 739 O O . PHE A 1 94 ? 13.416 6.299 -6.329 1.00 94.69 94 PHE A O 1
ATOM 746 N N . THR A 1 95 ? 11.826 7.879 -6.170 1.00 96.06 95 THR A N 1
ATOM 747 C CA . THR A 1 95 ? 12.749 8.997 -5.959 1.00 96.06 95 THR A CA 1
ATOM 748 C C . THR A 1 95 ? 13.301 8.983 -4.532 1.00 96.06 95 THR A C 1
ATOM 750 O O . THR A 1 95 ? 12.692 8.422 -3.617 1.00 96.06 95 THR A O 1
ATOM 753 N N . GLU A 1 96 ? 14.420 9.670 -4.297 1.00 96.38 96 GLU A N 1
ATOM 754 C CA . GLU A 1 96 ? 14.995 9.792 -2.948 1.00 96.38 96 GLU A CA 1
ATOM 755 C C . GLU A 1 96 ? 14.020 10.435 -1.946 1.00 96.38 96 GLU A C 1
ATOM 757 O O . GLU A 1 96 ? 13.927 9.992 -0.802 1.00 96.38 96 GLU A O 1
ATOM 762 N N . GLN A 1 97 ? 13.202 11.397 -2.388 1.00 97.56 97 GLN A N 1
ATOM 763 C CA . GLN A 1 97 ? 12.169 12.017 -1.551 1.00 97.56 97 GLN A CA 1
ATOM 764 C C . GLN A 1 97 ? 11.077 11.018 -1.132 1.00 97.56 97 GLN A C 1
ATOM 766 O O . GLN A 1 97 ? 10.600 11.044 0.006 1.00 97.56 97 GLN A O 1
ATOM 771 N N . GLN A 1 98 ? 10.675 10.121 -2.037 1.00 97.75 98 GLN A N 1
ATOM 772 C CA . GLN A 1 98 ? 9.690 9.079 -1.737 1.00 97.75 98 GLN A CA 1
ATOM 773 C C . GLN A 1 98 ? 10.279 8.016 -0.805 1.00 97.75 98 GLN A C 1
ATOM 775 O O . GLN A 1 98 ? 9.619 7.616 0.156 1.00 97.75 98 GLN A O 1
ATOM 780 N N . LYS A 1 99 ? 11.543 7.618 -1.020 1.00 96.69 99 LYS A N 1
ATOM 781 C CA . LYS A 1 99 ? 12.273 6.731 -0.099 1.00 96.69 99 LYS A CA 1
ATOM 782 C C . LYS A 1 99 ? 12.349 7.342 1.298 1.00 96.69 99 LYS A C 1
ATOM 784 O O . LYS A 1 99 ? 12.090 6.650 2.280 1.00 96.69 99 LYS A O 1
ATOM 789 N N . GLN A 1 100 ? 12.661 8.633 1.396 1.00 98.12 100 GLN A N 1
ATOM 790 C CA . GLN A 1 100 ? 12.711 9.344 2.670 1.00 98.12 100 GLN A CA 1
ATOM 791 C C . GLN A 1 100 ? 11.334 9.401 3.346 1.00 98.12 100 GLN A C 1
ATOM 793 O O . GLN A 1 100 ? 11.224 9.087 4.528 1.00 98.12 100 GLN A O 1
ATOM 798 N N . SER A 1 101 ? 10.272 9.698 2.591 1.00 98.25 101 SER A N 1
ATOM 799 C CA . SER A 1 101 ? 8.897 9.712 3.112 1.00 98.25 101 SER A CA 1
ATOM 800 C C . SER A 1 101 ? 8.468 8.343 3.655 1.00 98.25 101 SER A C 1
ATOM 802 O O . SER A 1 101 ? 7.853 8.265 4.718 1.00 98.25 101 SER A O 1
ATOM 804 N N . LEU A 1 102 ? 8.825 7.253 2.963 1.00 97.50 102 LEU A N 1
ATOM 805 C CA . LEU A 1 102 ? 8.562 5.888 3.423 1.00 97.50 102 LEU A CA 1
ATOM 806 C C . LEU A 1 102 ? 9.356 5.545 4.693 1.00 97.50 102 LEU A C 1
ATOM 808 O O . LEU A 1 102 ? 8.793 4.989 5.635 1.00 97.50 102 LEU A O 1
ATOM 812 N N . LYS A 1 103 ? 10.645 5.905 4.752 1.00 97.81 103 LYS A N 1
ATOM 813 C CA . LYS A 1 103 ? 11.482 5.705 5.948 1.00 97.81 103 LYS A CA 1
ATOM 814 C C . LYS A 1 103 ? 10.920 6.451 7.156 1.00 97.81 103 LYS A C 1
ATOM 816 O O . LYS A 1 103 ? 10.788 5.865 8.225 1.00 97.81 103 LYS A O 1
ATOM 821 N N . GLU A 1 104 ? 10.548 7.719 6.989 1.00 98.31 104 GLU A N 1
ATOM 822 C CA . GLU A 1 104 ? 9.925 8.516 8.051 1.00 98.31 104 GLU A CA 1
ATOM 823 C C . GLU A 1 104 ? 8.597 7.920 8.510 1.00 98.31 104 GLU A C 1
ATOM 825 O O . GLU A 1 104 ? 8.340 7.856 9.709 1.00 98.31 104 GLU A O 1
ATOM 830 N N . TYR A 1 105 ? 7.761 7.457 7.578 1.00 98.44 105 TYR A N 1
ATOM 831 C CA . TYR A 1 105 ? 6.509 6.782 7.905 1.00 98.44 105 TYR A CA 1
ATOM 832 C C . TYR A 1 105 ? 6.736 5.575 8.829 1.00 98.44 105 TYR A C 1
ATOM 834 O O . TYR A 1 105 ? 6.086 5.470 9.870 1.00 98.44 105 TYR A O 1
ATOM 842 N N . ILE A 1 106 ? 7.691 4.704 8.485 1.00 98.00 106 ILE A N 1
ATOM 843 C CA . ILE A 1 106 ? 8.027 3.514 9.280 1.00 98.00 106 ILE A CA 1
ATOM 844 C C . ILE A 1 106 ? 8.611 3.922 10.640 1.00 98.00 106 ILE A C 1
ATOM 846 O O . ILE A 1 106 ? 8.150 3.444 11.675 1.00 98.00 106 ILE A O 1
ATOM 850 N N . ASN A 1 107 ? 9.569 4.854 10.658 1.00 98.06 107 ASN A N 1
ATOM 851 C CA . ASN A 1 107 ? 10.214 5.327 11.889 1.00 98.06 107 ASN A CA 1
ATOM 852 C C . ASN A 1 107 ? 9.228 5.993 12.863 1.00 98.06 107 ASN A C 1
ATOM 854 O O . ASN A 1 107 ? 9.426 5.930 14.073 1.00 98.06 107 ASN A O 1
ATOM 858 N N . ASN A 1 108 ? 8.144 6.585 12.354 1.00 97.75 108 ASN A N 1
ATOM 859 C CA . ASN A 1 108 ? 7.073 7.178 13.157 1.00 97.75 108 ASN A CA 1
ATOM 860 C C . ASN A 1 108 ? 5.986 6.164 13.579 1.00 97.75 108 ASN A C 1
ATOM 862 O O . ASN A 1 108 ? 4.915 6.561 14.039 1.00 97.75 108 ASN A O 1
ATOM 866 N N . GLY A 1 109 ? 6.232 4.857 13.430 1.00 97.81 109 GLY A N 1
ATOM 867 C CA . GLY A 1 109 ? 5.328 3.791 13.879 1.00 97.81 109 GLY A CA 1
ATOM 868 C C . GLY A 1 109 ? 4.246 3.396 12.867 1.00 97.81 109 GLY A C 1
ATOM 869 O O . GLY A 1 109 ? 3.231 2.800 13.246 1.00 97.81 109 GLY A O 1
ATOM 870 N N . GLY A 1 110 ? 4.430 3.743 11.591 1.00 98.06 110 GLY A N 1
ATOM 871 C CA . GLY A 1 110 ? 3.617 3.246 10.487 1.00 98.06 110 GLY A CA 1
ATOM 872 C C . GLY A 1 110 ? 3.862 1.758 10.223 1.00 98.06 110 GLY A C 1
ATOM 873 O O . GLY A 1 110 ? 5.001 1.296 10.227 1.00 98.06 110 GLY A O 1
ATOM 874 N N . GLY A 1 111 ? 2.794 0.990 9.996 1.00 98.12 111 GLY A N 1
ATOM 875 C CA . GLY A 1 111 ? 2.904 -0.442 9.706 1.00 98.12 111 GLY A CA 1
ATOM 876 C C . GLY A 1 111 ? 3.282 -0.716 8.250 1.00 98.12 111 GLY A C 1
ATOM 877 O O . GLY A 1 111 ? 2.802 -0.036 7.344 1.00 98.12 111 GLY A O 1
ATOM 878 N N . LEU A 1 112 ? 4.072 -1.759 8.007 1.00 97.81 112 LEU A N 1
ATOM 879 C CA . LEU A 1 112 ? 4.401 -2.233 6.663 1.00 97.81 112 LEU A CA 1
ATOM 880 C C . LEU A 1 112 ? 4.191 -3.747 6.577 1.00 97.81 112 LEU A C 1
ATOM 882 O O . LEU A 1 112 ? 4.688 -4.493 7.416 1.00 97.81 112 LEU A O 1
ATOM 886 N N . VAL A 1 113 ? 3.479 -4.192 5.545 1.00 98.25 113 VAL A N 1
ATOM 887 C CA . VAL A 1 113 ? 3.307 -5.608 5.202 1.00 98.25 113 VAL A CA 1
ATOM 888 C C . VAL A 1 113 ? 3.788 -5.814 3.772 1.00 98.25 113 VAL A C 1
ATOM 890 O O . VAL A 1 113 ? 3.291 -5.160 2.860 1.00 98.25 113 VAL A O 1
ATOM 893 N N . GLY A 1 114 ? 4.736 -6.725 3.566 1.00 97.62 114 GLY A N 1
ATOM 894 C CA . GLY A 1 114 ? 5.176 -7.154 2.238 1.00 97.62 114 GLY A CA 1
ATOM 895 C C . GLY A 1 114 ? 4.602 -8.523 1.885 1.00 97.62 114 GLY A C 1
ATOM 896 O O . GLY A 1 114 ? 4.622 -9.429 2.716 1.00 97.62 114 GLY A O 1
ATOM 897 N N . ILE A 1 115 ? 4.094 -8.683 0.663 1.00 97.94 115 ILE A N 1
ATOM 898 C CA . ILE A 1 115 ? 3.561 -9.951 0.153 1.00 97.94 115 ILE A CA 1
ATOM 899 C C .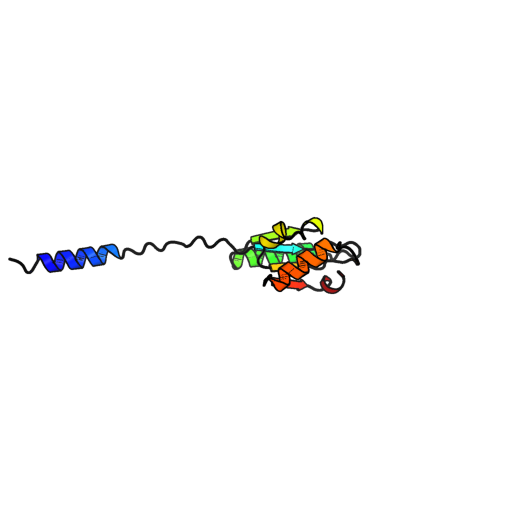 ILE A 1 115 ? 4.329 -10.342 -1.112 1.00 97.94 115 ILE A C 1
ATOM 901 O O . ILE A 1 115 ? 4.305 -9.608 -2.102 1.00 97.94 115 ILE A O 1
ATOM 905 N N . HIS A 1 116 ? 4.983 -11.509 -1.049 1.00 95.00 116 HIS A N 1
ATOM 906 C CA . HIS A 1 116 ? 5.716 -12.171 -2.136 1.00 95.00 116 HIS A CA 1
ATOM 907 C C . HIS A 1 116 ? 6.696 -11.244 -2.870 1.00 95.00 116 HIS A C 1
ATOM 909 O O . HIS A 1 116 ? 7.768 -10.997 -2.327 1.00 95.00 116 HIS A O 1
ATOM 915 N N . ALA A 1 117 ? 6.345 -10.688 -4.034 1.00 94.88 117 ALA A N 1
ATOM 916 C CA . ALA A 1 117 ? 7.271 -9.874 -4.829 1.00 94.88 117 ALA A CA 1
ATOM 917 C C . ALA A 1 117 ? 7.566 -8.488 -4.224 1.00 94.88 117 ALA A C 1
ATOM 919 O O . ALA A 1 117 ? 8.302 -7.700 -4.799 1.00 94.88 117 ALA A O 1
ATOM 920 N N . ALA A 1 118 ? 7.050 -8.181 -3.030 1.00 93.81 118 ALA A N 1
ATOM 921 C CA . ALA A 1 118 ? 7.393 -6.959 -2.305 1.00 93.81 118 ALA A CA 1
ATOM 922 C C . ALA A 1 118 ? 8.909 -6.746 -2.127 1.00 93.81 118 ALA A C 1
ATOM 924 O O . ALA A 1 118 ? 9.347 -5.602 -2.058 1.00 93.81 118 ALA A O 1
ATOM 925 N N . THR A 1 119 ? 9.704 -7.819 -2.074 1.00 90.06 119 THR A N 1
ATOM 926 C CA . THR A 1 119 ? 11.174 -7.748 -2.017 1.00 90.06 119 THR A CA 1
ATOM 927 C C . THR A 1 119 ? 11.842 -7.545 -3.374 1.00 90.06 119 THR A C 1
ATOM 929 O O . THR A 1 119 ? 13.033 -7.268 -3.408 1.00 90.06 119 THR A O 1
ATOM 932 N N . ASP A 1 120 ? 11.095 -7.665 -4.470 1.00 84.44 120 ASP A N 1
ATOM 933 C CA . ASP A 1 120 ? 11.563 -7.411 -5.838 1.00 84.44 120 ASP A CA 1
ATOM 934 C C . ASP A 1 120 ? 11.371 -5.933 -6.222 1.00 84.44 120 ASP A C 1
ATOM 936 O O . ASP A 1 120 ? 11.676 -5.534 -7.348 1.00 84.44 120 ASP A O 1
ATOM 940 N N . PHE A 1 121 ? 10.812 -5.136 -5.301 1.00 83.06 121 PHE A N 1
ATOM 941 C CA . PHE A 1 121 ? 10.510 -3.719 -5.451 1.00 83.06 121 PHE A CA 1
ATOM 942 C C . PHE A 1 121 ? 11.512 -2.854 -4.669 1.00 83.06 121 PHE A C 1
ATOM 944 O O . PHE A 1 121 ? 11.184 -2.327 -3.601 1.00 83.06 121 PHE A O 1
ATOM 951 N N . CYS A 1 122 ? 12.743 -2.747 -5.184 1.00 61.53 122 CYS A N 1
ATOM 952 C CA . CYS A 1 122 ? 13.879 -2.053 -4.547 1.00 61.53 122 CYS A CA 1
ATOM 953 C C . CYS A 1 122 ? 14.297 -0.799 -5.318 1.00 61.53 122 CYS A C 1
ATOM 955 O O . CYS A 1 122 ? 14.698 -0.952 -6.497 1.00 61.53 122 CYS A O 1
#

Foldseek 3Di:
DPPVVVVVVVVVVVVVPPDPPVPPPPPAAEEEEEAAEPDDHDPCLVVVLVVVVVVCVVVVHYYDYDNDLVCQALVNLVRHQEYEHRQYADEPRDDPRSVVSVVVCVVVNRHYHYDDNSVNYD

pLDDT: mean 87.58, std 16.88, range [50.25, 98.81]

Secondary structure (DSSP, 8-state):
--HHHHHHHHHHHHHTT--------PPPEEEEEE--BSS---TTHHHHHHHHHHHHHHTTEEEEEE--GGG-SHHHHTT-SEEEEES-BBSS-S-HHHHHHHHHHHHTT-EEEEEGGGGGB-

Radius of gyration: 24.42 Å; chains: 1; bounding box: 59×27×72 Å

Sequence (122 aa):
MMRNGLAILMGLMLLFNLSIEAKETRKKSKVLVFSLTTSFRHKSINDGIYAIRKLATENNFEVDTSESVASFTKENLSKYKTLIFLNPTGSNVFTEQQKQSLKEYINNGGGLVGIHAATDFC